Protein AF-W2FLP5-F1 (afdb_monomer_lite)

Radius of gyration: 18.85 Å; chains: 1; bounding box: 73×20×44 Å

Secondary structure (DSSP, 8-state):
-----PPP-TTSHHHHHHHHHHHHH-S-S-GGG-EEEE-TTT--HHHHHH-SSEEEE---TT-TT--GGGSPPBPTTS-B----------

pLDDT: mean 70.94, std 12.79, range [36.62, 86.88]

Structure (mmCIF, N/CA/C/O backbone):
data_AF-W2FLP5-F1
#
_entry.id   AF-W2FLP5-F1
#
loop_
_atom_site.group_PDB
_atom_site.id
_atom_site.type_symbol
_atom_site.label_atom_id
_atom_site.label_alt_id
_atom_site.label_comp_id
_atom_site.label_asym_id
_atom_site.label_entity_id
_atom_site.label_seq_id
_atom_site.pdbx_PDB_ins_code
_atom_site.Cartn_x
_atom_site.Cartn_y
_atom_site.Cartn_z
_atom_site.occupancy
_atom_site.B_iso_or_equiv
_atom_site.auth_seq_id
_atom_site.auth_comp_id
_atom_site.auth_asym_id
_atom_site.auth_atom_id
_atom_site.pdbx_PDB_model_num
ATOM 1 N N . MET A 1 1 ? 39.778 8.180 5.577 1.00 36.62 1 MET A N 1
ATOM 2 C CA . MET A 1 1 ? 38.639 8.080 6.517 1.00 36.62 1 MET A CA 1
ATOM 3 C C . MET A 1 1 ? 37.572 7.226 5.847 1.00 36.62 1 MET A C 1
ATOM 5 O O . MET A 1 1 ? 37.050 7.651 4.828 1.00 36.62 1 MET A O 1
ATOM 9 N N . ARG A 1 2 ? 37.343 5.990 6.315 1.00 41.38 2 ARG A N 1
ATOM 10 C CA . ARG A 1 2 ? 36.301 5.105 5.768 1.00 41.38 2 ARG A CA 1
ATOM 11 C C . ARG A 1 2 ? 34.997 5.394 6.507 1.00 41.38 2 ARG A C 1
ATOM 13 O O . ARG A 1 2 ? 34.909 5.229 7.718 1.00 41.38 2 ARG A O 1
ATOM 20 N N . ASN A 1 3 ? 34.020 5.888 5.774 1.00 50.53 3 ASN A N 1
ATOM 21 C CA . ASN A 1 3 ? 32.638 6.034 6.186 1.00 50.53 3 ASN A CA 1
ATOM 22 C C . ASN A 1 3 ? 32.006 4.637 6.294 1.00 50.53 3 ASN A C 1
ATOM 24 O O . ASN A 1 3 ? 31.606 4.046 5.297 1.00 50.53 3 ASN A O 1
ATOM 28 N N . ASN A 1 4 ? 31.923 4.110 7.518 1.00 46.38 4 ASN A N 1
ATOM 29 C CA . ASN A 1 4 ? 31.203 2.877 7.854 1.00 46.38 4 ASN A CA 1
ATOM 30 C C . ASN A 1 4 ? 29.678 3.097 7.814 1.00 46.38 4 ASN A C 1
ATOM 32 O O . ASN A 1 4 ? 28.978 2.844 8.794 1.00 46.38 4 ASN A O 1
ATOM 36 N N . SER A 1 5 ? 29.139 3.592 6.698 1.00 50.28 5 SER A N 1
ATOM 37 C CA . SER A 1 5 ? 27.695 3.564 6.484 1.00 50.28 5 SER A CA 1
ATOM 38 C C . SER A 1 5 ? 27.317 2.143 6.082 1.00 50.28 5 SER A C 1
ATOM 40 O O . SER A 1 5 ? 27.344 1.793 4.901 1.00 50.28 5 SER A O 1
ATOM 42 N N . THR A 1 6 ? 27.014 1.304 7.069 1.00 50.31 6 THR A N 1
ATOM 43 C CA . THR A 1 6 ? 26.298 0.049 6.843 1.00 50.31 6 THR A CA 1
ATOM 44 C C . THR A 1 6 ? 25.079 0.369 5.971 1.00 50.31 6 THR A C 1
ATOM 46 O O . THR A 1 6 ? 24.266 1.198 6.393 1.00 50.31 6 THR A O 1
ATOM 49 N N . PRO A 1 7 ? 24.942 -0.196 4.754 1.00 53.44 7 PRO A N 1
ATOM 50 C CA . PRO A 1 7 ? 23.732 0.009 3.973 1.00 53.44 7 PRO A CA 1
ATOM 51 C C . PRO A 1 7 ? 22.549 -0.463 4.832 1.00 53.44 7 PRO A C 1
ATOM 53 O O . PRO A 1 7 ? 22.677 -1.494 5.503 1.00 53.44 7 PRO A O 1
ATOM 56 N N . PRO A 1 8 ? 21.436 0.293 4.889 1.00 56.25 8 PRO A N 1
ATOM 57 C CA . PRO A 1 8 ? 20.286 -0.094 5.692 1.00 56.25 8 PRO A CA 1
ATOM 58 C C . PRO A 1 8 ? 19.932 -1.531 5.338 1.00 56.25 8 PRO A C 1
ATOM 60 O O . PRO A 1 8 ? 19.893 -1.872 4.160 1.00 56.25 8 PRO A O 1
ATOM 63 N N . VAL A 1 9 ? 19.755 -2.385 6.344 1.00 53.53 9 VAL A N 1
ATOM 64 C CA . VAL A 1 9 ? 19.549 -3.821 6.143 1.00 53.53 9 VAL A CA 1
ATOM 65 C C . VAL A 1 9 ? 18.273 -4.023 5.322 1.00 53.53 9 VAL A C 1
ATOM 67 O O . VAL A 1 9 ? 17.171 -4.073 5.855 1.00 53.53 9 VAL A O 1
ATOM 70 N N . GLU A 1 10 ? 18.420 -4.153 4.004 1.00 59.50 10 GLU A N 1
ATOM 71 C CA . GLU A 1 10 ? 17.321 -4.366 3.053 1.00 59.50 10 GLU A CA 1
ATOM 72 C C . GLU A 1 10 ? 16.708 -5.770 3.178 1.00 59.50 10 GLU A C 1
ATOM 74 O O . GLU A 1 10 ? 15.829 -6.144 2.410 1.00 59.50 10 GLU A O 1
ATOM 79 N N . ASN A 1 11 ? 17.186 -6.584 4.121 1.00 66.88 11 ASN A N 1
ATOM 80 C CA . ASN A 1 11 ? 16.826 -7.992 4.251 1.00 66.88 11 ASN A CA 1
ATOM 81 C C . ASN A 1 11 ? 15.613 -8.236 5.155 1.00 66.88 11 ASN A C 1
ATOM 83 O O . ASN A 1 11 ? 15.183 -9.381 5.270 1.00 66.88 11 ASN A O 1
ATOM 87 N N . SER A 1 12 ? 15.043 -7.203 5.782 1.00 73.19 12 SER A N 1
ATOM 88 C CA . SER A 1 12 ? 13.869 -7.353 6.646 1.00 73.19 12 SER A CA 1
ATOM 89 C C . SER A 1 12 ? 12.852 -6.217 6.490 1.00 73.19 12 SER A C 1
ATOM 91 O O . SER A 1 12 ? 13.124 -5.156 5.923 1.00 73.19 12 SER A O 1
ATOM 93 N N . GLY A 1 13 ? 11.634 -6.470 6.979 1.00 78.81 13 GLY A N 1
ATOM 94 C CA . GLY A 1 13 ? 10.569 -5.472 7.057 1.00 78.81 13 GLY A CA 1
ATOM 95 C C . GLY A 1 13 ? 10.140 -4.889 5.698 1.00 78.81 13 GLY A C 1
ATOM 96 O O . GLY A 1 13 ? 10.205 -5.573 4.674 1.00 78.81 13 GLY A O 1
ATOM 97 N N . PRO A 1 14 ? 9.684 -3.621 5.668 1.00 73.06 14 PRO A N 1
ATOM 98 C CA . PRO A 1 14 ? 9.233 -2.957 4.443 1.00 73.06 14 PRO A CA 1
ATOM 99 C C . PRO A 1 14 ? 10.319 -2.834 3.364 1.00 73.06 14 PRO A C 1
ATOM 101 O O . PRO A 1 14 ? 10.008 -2.929 2.180 1.00 73.06 14 PRO A O 1
ATOM 104 N N . GLY A 1 15 ? 11.590 -2.669 3.753 1.00 77.75 15 GLY A N 1
ATOM 105 C CA . GLY A 1 15 ? 12.712 -2.546 2.814 1.00 77.75 15 GLY A CA 1
ATOM 106 C C . GLY A 1 15 ? 12.887 -3.790 1.939 1.00 77.75 15 GLY A C 1
ATOM 107 O O . GLY A 1 15 ? 13.011 -3.674 0.718 1.00 77.75 15 GLY A O 1
ATOM 108 N N . ALA A 1 16 ? 12.770 -4.980 2.539 1.00 82.00 16 ALA A N 1
ATOM 109 C CA . ALA A 1 16 ? 12.808 -6.247 1.808 1.00 82.00 16 ALA A CA 1
ATOM 110 C C . ALA A 1 16 ? 11.659 -6.381 0.802 1.00 82.00 16 ALA A C 1
ATOM 112 O O . ALA A 1 16 ? 11.861 -6.858 -0.315 1.00 82.00 16 ALA A O 1
ATOM 113 N N . VAL A 1 17 ? 10.460 -5.919 1.168 1.00 81.44 17 VAL A N 1
ATOM 114 C CA . VAL A 1 17 ? 9.284 -5.942 0.286 1.00 81.44 17 VAL A CA 1
ATOM 115 C C . VAL A 1 17 ? 9.494 -5.027 -0.922 1.00 81.44 17 VAL A C 1
ATOM 117 O O . VAL A 1 17 ? 9.239 -5.446 -2.050 1.00 81.44 17 VAL A O 1
ATOM 120 N N . VAL A 1 18 ? 10.022 -3.815 -0.717 1.00 79.25 18 VAL A N 1
ATOM 121 C CA . VAL A 1 18 ? 10.348 -2.885 -1.815 1.00 79.25 18 VAL A CA 1
ATOM 122 C C . VAL A 1 18 ? 11.397 -3.484 -2.749 1.00 79.25 18 VAL A C 1
ATOM 124 O O . VAL A 1 18 ? 11.230 -3.414 -3.967 1.00 79.25 18 VAL A O 1
ATOM 127 N N . ARG A 1 19 ? 12.453 -4.103 -2.209 1.00 82.88 19 ARG A N 1
ATOM 128 C CA . ARG A 1 19 ? 13.481 -4.775 -3.018 1.00 82.88 19 ARG A CA 1
ATOM 129 C C . ARG A 1 19 ? 12.893 -5.916 -3.847 1.00 82.88 19 ARG A C 1
ATOM 131 O O . ARG A 1 19 ? 13.137 -5.977 -5.050 1.00 82.88 19 ARG A O 1
ATOM 138 N N . ASN A 1 20 ? 12.101 -6.788 -3.226 1.00 84.25 20 ASN A N 1
ATOM 139 C CA . ASN A 1 20 ? 11.472 -7.915 -3.915 1.00 84.25 20 ASN A CA 1
ATOM 140 C C . ASN A 1 20 ? 10.527 -7.428 -5.020 1.00 84.25 20 ASN A C 1
ATOM 142 O O . ASN A 1 20 ? 10.560 -7.950 -6.131 1.00 84.25 20 ASN A O 1
ATOM 146 N N . LEU A 1 21 ? 9.737 -6.385 -4.753 1.00 80.50 21 LEU A N 1
ATOM 147 C CA . LEU A 1 21 ? 8.863 -5.793 -5.762 1.00 80.50 21 LEU A CA 1
ATOM 148 C C . LEU A 1 21 ? 9.658 -5.179 -6.911 1.00 80.50 21 LEU A C 1
ATOM 150 O O . LEU A 1 21 ? 9.309 -5.422 -8.056 1.00 80.50 21 LEU A O 1
ATOM 154 N N . ARG A 1 22 ? 10.761 -4.468 -6.648 1.00 78.88 22 ARG A N 1
ATOM 155 C CA . ARG A 1 22 ? 11.655 -3.974 -7.714 1.00 78.88 22 ARG A CA 1
ATOM 156 C C . ARG A 1 22 ? 12.230 -5.108 -8.563 1.00 78.88 22 ARG A C 1
ATOM 158 O O . ARG A 1 22 ? 12.338 -4.956 -9.774 1.00 78.88 22 ARG A O 1
ATOM 165 N N . HIS A 1 23 ? 12.578 -6.230 -7.937 1.00 82.81 23 HIS A N 1
ATOM 166 C CA . HIS A 1 23 ? 13.097 -7.399 -8.640 1.00 82.81 23 HIS A CA 1
ATOM 167 C C . HIS A 1 23 ? 12.038 -8.035 -9.555 1.00 82.81 23 HIS A C 1
ATOM 169 O O . HIS A 1 23 ? 12.312 -8.270 -10.726 1.00 82.81 23 HIS A O 1
ATOM 175 N N . VAL A 1 24 ? 10.818 -8.250 -9.049 1.00 81.62 24 VAL A N 1
ATOM 176 C CA . VAL A 1 24 ? 9.715 -8.877 -9.806 1.00 81.62 24 VAL A CA 1
ATOM 177 C C . VAL A 1 24 ? 9.175 -7.961 -10.904 1.00 81.62 24 VAL A C 1
ATOM 179 O O . VAL A 1 24 ? 8.875 -8.408 -12.006 1.00 81.62 24 VAL A O 1
ATOM 182 N N . LEU A 1 25 ? 9.035 -6.670 -10.610 1.00 76.75 25 LEU A N 1
ATOM 183 C CA . LEU A 1 25 ? 8.445 -5.691 -11.522 1.00 76.75 25 LEU A CA 1
ATOM 184 C C . LEU A 1 25 ? 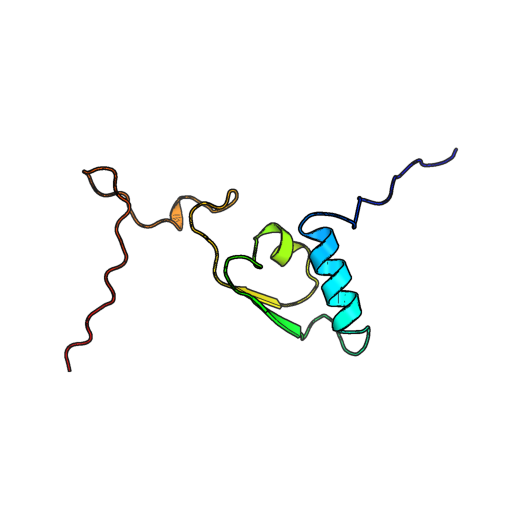9.409 -5.252 -12.638 1.00 76.75 25 LEU A C 1
ATOM 186 O O . LEU A 1 25 ? 8.955 -4.660 -13.625 1.00 76.75 25 LEU A O 1
ATOM 190 N N . GLY A 1 26 ? 10.703 -5.556 -12.486 1.0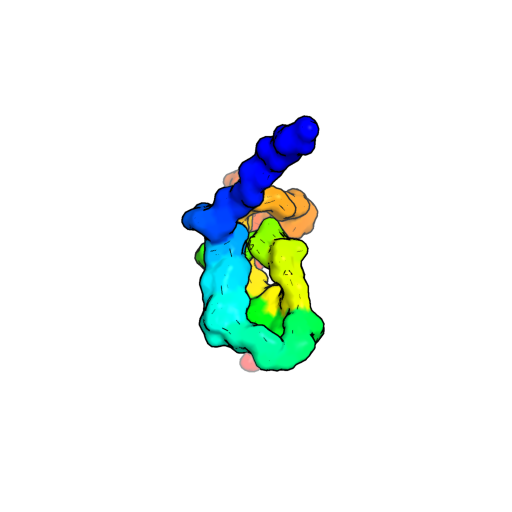0 70.50 26 GLY A N 1
ATOM 191 C CA . GLY A 1 26 ? 11.777 -5.186 -13.402 1.00 70.50 26 GLY A CA 1
ATOM 192 C C . GLY A 1 26 ? 12.053 -3.678 -13.447 1.00 70.50 26 GLY A C 1
ATOM 193 O O . GLY A 1 26 ? 11.286 -2.858 -12.945 1.00 70.50 26 GLY A O 1
ATOM 194 N N . ALA A 1 27 ? 13.150 -3.291 -14.104 1.00 64.50 27 ALA A N 1
ATOM 195 C CA . ALA A 1 27 ? 13.506 -1.885 -14.346 1.00 64.50 27 ALA A CA 1
ATOM 196 C C . ALA A 1 27 ? 12.658 -1.207 -15.449 1.00 64.50 27 ALA A C 1
ATOM 198 O O . ALA A 1 27 ? 12.867 -0.039 -15.765 1.00 64.50 27 ALA A O 1
ATOM 199 N N . ALA A 1 28 ? 11.738 -1.938 -16.083 1.00 54.38 28 ALA A N 1
ATOM 200 C CA . ALA A 1 28 ? 11.127 -1.526 -17.341 1.00 54.38 28 ALA A CA 1
ATOM 201 C C . ALA A 1 28 ? 9.890 -0.636 -17.131 1.00 54.38 28 ALA A C 1
ATOM 203 O O . ALA A 1 28 ? 8.795 -1.122 -16.860 1.00 54.38 28 ALA A O 1
ATOM 204 N N . GLY A 1 29 ? 10.067 0.675 -17.266 1.00 61.91 29 GLY A N 1
ATOM 205 C CA . GLY A 1 29 ? 9.005 1.688 -17.272 1.00 61.91 29 GLY A CA 1
ATOM 206 C C . GLY A 1 29 ? 9.153 2.688 -16.123 1.00 61.91 29 GLY A C 1
ATOM 207 O O . GLY A 1 29 ? 9.693 2.314 -15.079 1.00 61.91 29 GLY A O 1
ATOM 208 N N . PRO A 1 30 ? 8.697 3.948 -16.278 1.00 62.78 30 PRO A N 1
ATOM 209 C CA . PRO A 1 30 ? 8.819 4.935 -15.214 1.00 62.78 30 PRO A CA 1
ATOM 210 C C . PRO A 1 30 ? 8.127 4.385 -13.965 1.00 62.78 30 PRO A C 1
ATOM 212 O O . PRO A 1 30 ? 6.941 4.044 -13.997 1.00 62.78 30 PRO A O 1
ATOM 215 N N . LEU A 1 31 ? 8.881 4.265 -12.869 1.00 60.03 31 LEU A N 1
ATOM 216 C CA . LEU A 1 31 ? 8.354 3.885 -11.550 1.00 60.03 31 LEU A CA 1
ATOM 217 C C . LEU A 1 31 ? 7.128 4.736 -11.166 1.00 60.03 31 LEU A C 1
ATOM 219 O O . LEU A 1 31 ? 6.238 4.245 -10.468 1.00 60.03 31 LEU A O 1
ATOM 223 N N . ASP A 1 32 ? 7.074 5.949 -11.721 1.00 60.47 32 ASP A N 1
ATOM 224 C CA . ASP A 1 32 ? 6.086 7.003 -11.518 1.00 60.47 32 ASP A CA 1
ATOM 225 C C . ASP A 1 32 ? 4.652 6.642 -11.955 1.00 60.47 32 ASP A C 1
ATOM 227 O O . ASP A 1 32 ? 3.712 7.304 -11.520 1.00 60.47 32 ASP A O 1
ATOM 231 N N . PHE A 1 33 ? 4.439 5.590 -12.762 1.00 69.38 33 PHE A N 1
ATOM 232 C CA . PHE A 1 33 ? 3.095 5.223 -13.260 1.00 69.38 33 PHE A CA 1
ATOM 233 C C . PHE A 1 33 ? 2.564 3.875 -12.764 1.00 69.38 33 PHE A C 1
ATOM 235 O O . PHE A 1 33 ? 1.520 3.412 -13.227 1.00 69.38 33 PHE A O 1
ATOM 242 N N . ARG A 1 34 ? 3.251 3.207 -11.834 1.00 77.06 34 ARG A N 1
ATOM 243 C CA . ARG A 1 34 ? 2.794 1.900 -11.338 1.00 77.06 34 ARG A CA 1
ATOM 244 C C . ARG A 1 34 ? 1.857 2.070 -10.142 1.00 77.06 34 ARG A C 1
ATOM 246 O O . ARG A 1 34 ? 2.181 2.789 -9.200 1.00 77.06 34 ARG A O 1
ATOM 253 N N . LEU A 1 35 ? 0.718 1.375 -10.183 1.00 83.69 35 LEU A N 1
ATOM 254 C CA . LEU A 1 35 ? -0.215 1.242 -9.066 1.00 83.69 35 LEU A CA 1
ATOM 255 C C . LEU A 1 35 ? -0.081 -0.151 -8.442 1.00 83.69 35 LEU A C 1
ATOM 257 O O . LEU A 1 35 ? -0.307 -1.159 -9.108 1.00 83.69 35 LEU A O 1
ATOM 261 N N . ILE A 1 36 ? 0.255 -0.206 -7.156 1.00 83.38 36 ILE A N 1
ATOM 262 C CA . ILE A 1 36 ? 0.340 -1.445 -6.379 1.00 83.38 36 ILE A CA 1
ATOM 263 C C . ILE A 1 36 ? -0.894 -1.545 -5.491 1.00 83.38 36 ILE A C 1
ATOM 265 O O . ILE A 1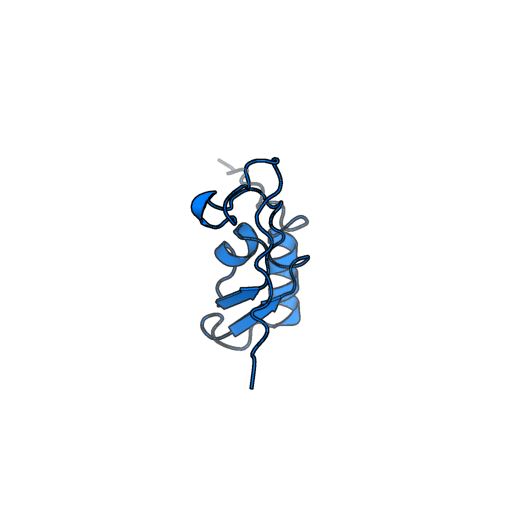 36 ? -1.036 -0.775 -4.538 1.00 83.38 36 ILE A O 1
ATOM 269 N N . VAL A 1 37 ? -1.758 -2.515 -5.787 1.00 86.88 37 VAL A N 1
ATOM 270 C CA . VAL A 1 37 ? -2.912 -2.842 -4.946 1.00 86.88 37 VAL A CA 1
ATOM 271 C C . VAL A 1 37 ? -2.539 -3.982 -4.005 1.00 86.88 37 VAL A C 1
ATOM 273 O O . VAL A 1 37 ? -2.151 -5.055 -4.463 1.00 86.88 37 VAL A O 1
ATOM 276 N N . ALA A 1 38 ? -2.629 -3.749 -2.698 1.00 84.19 38 ALA A N 1
ATOM 277 C CA . ALA A 1 38 ? -2.223 -4.714 -1.679 1.00 84.19 38 ALA A CA 1
ATOM 278 C C . ALA A 1 38 ? -3.297 -4.893 -0.597 1.00 84.19 38 ALA A C 1
ATOM 280 O O . ALA A 1 38 ? -3.970 -3.943 -0.201 1.00 84.19 38 ALA A O 1
ATOM 281 N N . ASP A 1 39 ? -3.433 -6.116 -0.084 1.00 84.25 39 ASP A N 1
ATOM 282 C CA . ASP A 1 39 ? -4.287 -6.402 1.072 1.00 84.25 39 ASP A CA 1
ATOM 283 C C . ASP A 1 39 ? -3.644 -5.931 2.396 1.00 84.25 39 ASP A C 1
ATOM 285 O O . ASP A 1 39 ? -2.438 -5.664 2.473 1.00 84.25 39 ASP A O 1
ATOM 289 N N . GLN A 1 40 ? -4.437 -5.866 3.469 1.00 81.19 40 GLN A N 1
ATOM 290 C CA . GLN A 1 40 ? -4.071 -5.341 4.786 1.00 81.19 40 GLN A CA 1
ATOM 291 C C . GLN A 1 40 ? -2.840 -5.983 5.428 1.00 81.19 40 GLN A C 1
ATOM 293 O O . GLN A 1 40 ? -2.190 -5.354 6.271 1.00 81.19 40 GLN A O 1
ATOM 298 N N . PHE A 1 41 ? -2.498 -7.216 5.056 1.00 78.69 41 PHE A N 1
ATOM 299 C CA . PHE A 1 41 ? -1.297 -7.896 5.544 1.00 78.69 41 PHE A CA 1
ATOM 300 C C . PHE A 1 41 ? -0.022 -7.405 4.852 1.00 78.69 41 PHE A C 1
ATOM 302 O O . PHE A 1 41 ? 1.039 -7.384 5.474 1.00 78.69 41 PHE A O 1
ATOM 309 N N . TYR A 1 42 ? -0.138 -6.930 3.613 1.00 75.94 42 TYR A N 1
ATOM 310 C CA . TYR A 1 42 ? 0.985 -6.530 2.767 1.00 75.94 42 TYR A CA 1
ATOM 311 C C . TYR A 1 42 ? 1.138 -5.014 2.637 1.00 75.94 42 TYR A C 1
ATOM 313 O O . TYR A 1 42 ? 2.139 -4.553 2.100 1.00 75.94 42 TYR A O 1
ATOM 321 N N . HIS A 1 43 ? 0.184 -4.232 3.146 1.00 79.69 43 HIS A N 1
ATOM 322 C CA . HIS A 1 43 ? 0.217 -2.775 3.069 1.00 79.69 43 HIS A CA 1
ATOM 323 C C . HIS A 1 43 ? 0.553 -2.130 4.424 1.00 79.69 43 HIS A C 1
ATOM 325 O O . HIS A 1 43 ? 0.013 -2.510 5.463 1.00 79.69 43 HIS A O 1
ATOM 331 N N . SER A 1 44 ? 1.452 -1.146 4.453 1.00 80.44 44 SER A N 1
ATOM 332 C CA . SER A 1 44 ? 1.764 -0.342 5.643 1.00 80.44 44 SER A CA 1
ATOM 333 C C . SER A 1 44 ? 2.122 1.085 5.237 1.00 80.44 44 SER A C 1
ATOM 335 O O . SER A 1 44 ? 2.555 1.313 4.109 1.00 80.44 44 SER A O 1
ATOM 337 N N . VAL A 1 45 ? 1.977 2.040 6.162 1.00 78.19 45 VAL A N 1
ATOM 338 C CA . VAL A 1 45 ? 2.295 3.456 5.900 1.00 78.19 45 VAL A CA 1
ATOM 339 C C . VAL A 1 45 ? 3.758 3.616 5.477 1.00 78.19 45 VAL A C 1
ATOM 341 O O . VAL A 1 45 ? 4.045 4.234 4.457 1.00 78.19 45 VAL A O 1
ATOM 344 N N . VAL A 1 46 ? 4.679 2.974 6.202 1.00 79.19 46 VAL A N 1
ATOM 345 C CA . VAL A 1 46 ? 6.117 3.002 5.889 1.00 79.19 46 VAL A CA 1
ATOM 346 C C . VAL A 1 46 ? 6.395 2.419 4.504 1.00 79.19 46 VAL A C 1
ATOM 348 O O . VAL A 1 46 ? 7.189 2.981 3.754 1.00 79.19 46 VAL A O 1
ATOM 351 N N . LEU A 1 47 ? 5.725 1.322 4.132 1.00 80.50 47 LEU A N 1
ATOM 352 C CA . LEU A 1 47 ? 5.896 0.716 2.813 1.00 80.50 47 LEU A CA 1
ATOM 353 C C . LEU A 1 47 ? 5.441 1.667 1.699 1.00 80.50 47 LEU A C 1
ATOM 355 O O . LEU A 1 47 ? 6.188 1.870 0.745 1.00 80.50 47 LEU A O 1
ATOM 359 N N . GLY A 1 48 ? 4.266 2.285 1.854 1.00 79.38 48 GLY A N 1
ATOM 360 C CA . GLY A 1 48 ? 3.731 3.254 0.895 1.00 79.38 48 GLY A CA 1
ATOM 361 C C . GLY A 1 48 ? 4.640 4.470 0.710 1.00 79.38 48 GLY A C 1
ATOM 362 O O . GLY A 1 48 ? 4.907 4.860 -0.419 1.00 79.38 48 GLY A O 1
ATOM 363 N N . MET A 1 49 ? 5.192 5.015 1.799 1.00 80.00 49 MET A N 1
ATOM 364 C CA . MET A 1 49 ? 6.125 6.151 1.735 1.00 80.00 49 MET A CA 1
ATOM 365 C C . MET A 1 49 ? 7.490 5.790 1.129 1.00 80.00 49 MET A C 1
ATOM 367 O O . MET A 1 49 ? 8.176 6.657 0.598 1.00 80.00 49 MET A O 1
ATOM 371 N N . THR A 1 50 ? 7.906 4.522 1.212 1.00 78.81 50 THR A N 1
ATOM 372 C CA . THR A 1 50 ? 9.209 4.064 0.691 1.00 78.81 50 THR A CA 1
ATOM 373 C C . THR A 1 50 ? 9.148 3.719 -0.805 1.00 78.81 50 THR A C 1
ATOM 375 O O . THR A 1 50 ? 10.178 3.619 -1.480 1.00 78.81 50 THR A O 1
ATOM 378 N N . MET A 1 51 ? 7.948 3.522 -1.353 1.00 76.50 51 MET A N 1
ATOM 379 C CA . MET A 1 51 ? 7.757 3.218 -2.767 1.00 76.50 51 MET A CA 1
ATOM 380 C C . MET A 1 51 ? 7.773 4.482 -3.624 1.00 76.50 51 MET A C 1
ATOM 382 O O . MET A 1 51 ? 7.139 5.477 -3.307 1.00 76.50 51 MET A O 1
ATOM 386 N N . LYS A 1 52 ? 8.453 4.412 -4.773 1.00 75.38 52 LYS A N 1
ATOM 387 C CA . LYS A 1 52 ? 8.412 5.446 -5.826 1.00 75.38 52 LYS A CA 1
ATOM 388 C C . LYS A 1 52 ? 7.207 5.261 -6.765 1.00 75.38 52 LYS A C 1
ATOM 390 O O . LYS A 1 52 ? 7.291 5.575 -7.942 1.00 75.38 52 LYS A O 1
ATOM 395 N N . SER A 1 53 ? 6.132 4.654 -6.271 1.00 73.75 53 SER A N 1
ATOM 396 C CA . SER A 1 53 ? 4.968 4.211 -7.043 1.00 73.75 53 SER A CA 1
ATOM 397 C C . SER A 1 53 ? 3.712 4.437 -6.210 1.00 73.75 53 SER A C 1
ATOM 399 O O . SER A 1 53 ? 3.779 4.421 -4.979 1.00 73.75 53 SER A O 1
ATOM 401 N N . TYR A 1 54 ? 2.562 4.609 -6.857 1.00 81.00 54 TYR A N 1
ATOM 402 C CA . TYR A 1 54 ? 1.296 4.719 -6.141 1.00 81.00 54 TYR A CA 1
ATOM 403 C C . TYR A 1 54 ? 0.950 3.365 -5.517 1.00 81.00 54 TYR A C 1
ATOM 405 O O . TYR A 1 54 ? 1.032 2.328 -6.174 1.00 81.00 54 TYR A O 1
ATOM 413 N N . SER A 1 55 ? 0.547 3.352 -4.247 1.00 83.62 55 SER A N 1
ATOM 414 C CA . SER A 1 55 ? 0.062 2.138 -3.595 1.00 83.62 55 SER A CA 1
ATOM 415 C C . SER A 1 55 ? -1.282 2.393 -2.938 1.00 83.62 55 SER A C 1
ATOM 417 O O . SER A 1 55 ? -1.462 3.380 -2.228 1.00 83.62 55 SER A O 1
ATOM 419 N N . ILE A 1 56 ? -2.223 1.491 -3.195 1.00 86.25 56 ILE A N 1
ATOM 420 C CA . ILE A 1 56 ? -3.549 1.482 -2.591 1.00 86.25 56 ILE A CA 1
ATOM 421 C C . ILE A 1 56 ? -3.686 0.165 -1.846 1.00 86.25 56 ILE A C 1
ATOM 423 O O . ILE A 1 56 ? -3.442 -0.909 -2.390 1.00 86.25 56 ILE A O 1
ATOM 427 N N . GLY A 1 57 ? -4.105 0.233 -0.595 1.00 85.19 57 GLY A N 1
ATOM 428 C CA . GLY A 1 57 ? -4.376 -0.967 0.166 1.00 85.19 57 GLY A CA 1
ATOM 429 C C . GLY A 1 57 ? -5.245 -0.687 1.365 1.00 85.19 57 GLY A C 1
ATOM 430 O O . GLY A 1 57 ? -5.440 0.455 1.785 1.00 85.19 57 GLY A O 1
ATOM 431 N N . THR A 1 58 ? -5.786 -1.756 1.921 1.00 84.56 58 THR A N 1
ATOM 432 C CA . THR A 1 58 ? -6.447 -1.701 3.219 1.00 84.56 58 THR A CA 1
ATOM 433 C C . THR A 1 58 ? -5.384 -1.721 4.316 1.00 84.56 58 THR A C 1
ATOM 435 O O . THR A 1 58 ? -4.256 -2.163 4.114 1.00 84.56 58 THR A O 1
ATOM 438 N N . LEU A 1 59 ? -5.707 -1.201 5.497 1.00 82.75 59 LEU A N 1
ATOM 439 C CA . LEU A 1 59 ? -4.827 -1.267 6.661 1.00 82.75 59 LEU A CA 1
ATOM 440 C C . LEU A 1 59 ? -5.588 -1.899 7.815 1.00 82.75 59 LEU A C 1
ATOM 442 O O . LEU A 1 59 ? -6.750 -1.574 8.058 1.00 82.75 59 LEU A O 1
ATOM 446 N N . MET A 1 60 ? -4.911 -2.767 8.567 1.00 81.69 60 MET A N 1
ATOM 447 C CA . MET A 1 60 ? -5.458 -3.209 9.842 1.00 81.69 60 MET A CA 1
ATOM 448 C C . MET A 1 60 ? -5.511 -2.018 10.805 1.00 81.69 60 MET A C 1
ATOM 450 O O . MET A 1 60 ? -4.518 -1.324 11.020 1.00 81.69 60 MET A O 1
ATOM 454 N N . MET A 1 61 ? -6.667 -1.820 11.434 1.00 77.75 61 MET A N 1
ATOM 455 C CA . MET A 1 61 ? -6.935 -0.710 12.361 1.00 77.75 61 MET A CA 1
ATOM 456 C C . MET A 1 61 ? -6.160 -0.797 13.693 1.00 77.75 61 MET A C 1
ATOM 458 O O . MET A 1 61 ? -6.360 0.028 14.585 1.00 77.75 61 MET A O 1
ATOM 462 N N . ASN A 1 62 ? -5.322 -1.821 13.864 1.00 79.31 62 ASN A N 1
ATOM 463 C CA . ASN A 1 62 ? -4.420 -1.994 15.001 1.00 79.31 62 ASN A CA 1
ATOM 464 C C . ASN A 1 62 ? -2.966 -1.603 14.673 1.00 79.31 62 ASN A C 1
ATOM 466 O O . ASN A 1 62 ? -2.093 -1.784 15.520 1.00 79.31 62 ASN A O 1
ATOM 470 N N . LYS A 1 63 ? -2.683 -1.100 13.462 1.00 72.44 63 LYS A N 1
ATOM 471 C CA . LYS A 1 63 ? -1.333 -0.676 13.076 1.00 72.44 63 LYS A CA 1
ATOM 472 C C . LYS A 1 63 ? -0.967 0.660 13.725 1.00 72.44 63 LYS A C 1
ATOM 474 O O . LYS A 1 63 ? -1.761 1.598 13.730 1.00 72.44 63 LYS A O 1
ATOM 479 N N . GLN A 1 64 ? 0.2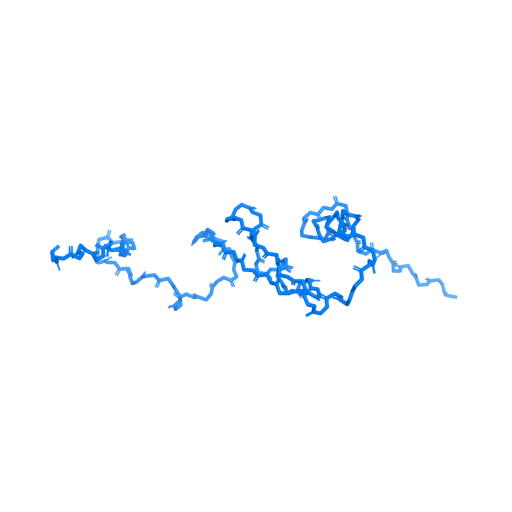56 0.733 14.247 1.00 71.50 64 GLN A N 1
ATOM 480 C CA . GLN A 1 64 ? 0.848 1.974 14.749 1.00 71.50 64 GLN A CA 1
ATOM 481 C C . GLN A 1 64 ? 1.128 2.941 13.585 1.00 71.50 64 GLN A C 1
ATOM 483 O O . GLN A 1 64 ? 1.401 2.504 12.466 1.00 71.50 64 GLN A O 1
ATOM 488 N N . GLY A 1 65 ? 1.050 4.249 13.848 1.00 75.75 65 GLY A N 1
ATOM 489 C CA . GLY A 1 65 ? 1.275 5.303 12.845 1.00 75.75 65 GLY A CA 1
ATOM 490 C C . GLY A 1 65 ? 0.015 5.818 12.139 1.00 75.75 65 GLY A C 1
ATOM 491 O O . GLY A 1 65 ? 0.120 6.651 11.245 1.00 75.75 65 GLY A O 1
ATOM 492 N N . LEU A 1 66 ? -1.173 5.351 12.537 1.00 79.00 66 LEU A N 1
ATOM 493 C CA . LEU A 1 66 ? -2.454 5.888 12.078 1.00 79.00 66 LEU A CA 1
ATOM 494 C C . LEU A 1 66 ? -2.947 6.991 13.020 1.00 79.00 66 LEU A C 1
ATOM 496 O O . LEU A 1 66 ? -2.967 6.804 14.235 1.00 79.00 66 LEU A O 1
ATOM 500 N N . CYS A 1 67 ? -3.357 8.130 12.454 1.00 82.44 67 CYS A N 1
ATOM 501 C CA . CYS A 1 67 ? -3.918 9.243 13.221 1.00 82.44 67 CYS A CA 1
ATOM 502 C C . CYS A 1 67 ? -5.230 8.825 13.892 1.00 82.44 67 CYS A C 1
ATOM 504 O O . CYS A 1 67 ? -6.089 8.232 13.244 1.00 82.44 67 CYS A O 1
ATOM 506 N N . GLU A 1 68 ? -5.423 9.167 15.168 1.00 81.06 68 GLU A N 1
ATOM 507 C CA . GLU A 1 68 ? -6.607 8.722 15.909 1.00 81.06 68 GLU A CA 1
ATOM 508 C C . GLU A 1 68 ? -7.930 9.185 15.290 1.00 81.06 68 GLU A C 1
ATOM 510 O O . GLU A 1 68 ? -8.929 8.469 15.357 1.00 81.06 68 GLU A O 1
ATOM 515 N N . ALA A 1 69 ? -7.910 10.335 14.612 1.00 83.19 69 ALA A N 1
ATOM 516 C CA . ALA A 1 69 ? -9.060 10.909 13.922 1.00 83.19 69 ALA A CA 1
ATOM 517 C C . ALA A 1 69 ? -9.619 10.021 12.795 1.00 83.19 69 ALA A C 1
ATOM 519 O O . ALA A 1 69 ? -10.771 10.194 12.406 1.00 83.19 69 ALA A O 1
ATOM 520 N N . ILE A 1 70 ? -8.837 9.069 12.267 1.00 83.19 70 ILE A N 1
ATOM 521 C CA . ILE A 1 70 ? -9.316 8.151 11.221 1.00 83.19 70 ILE A CA 1
ATOM 522 C C . ILE A 1 70 ? -10.055 6.942 11.804 1.00 83.19 70 ILE A C 1
ATOM 524 O O . ILE A 1 70 ? -10.710 6.200 11.065 1.00 83.19 70 ILE A O 1
ATOM 528 N N . PHE A 1 71 ? -9.936 6.699 13.115 1.00 81.00 71 PHE A N 1
ATOM 529 C CA . PHE A 1 71 ? -10.648 5.602 13.750 1.00 81.00 71 PHE A CA 1
ATOM 530 C C . PHE A 1 71 ? -12.115 5.968 13.980 1.00 81.00 71 PHE A C 1
ATOM 532 O O . PHE A 1 71 ? -12.437 7.102 14.331 1.00 81.00 71 PHE A O 1
ATOM 539 N N . PRO A 1 72 ? -13.027 4.990 13.852 1.00 79.94 72 PRO A N 1
ATOM 540 C CA . PRO A 1 72 ? -14.416 5.220 14.193 1.00 79.94 72 PRO A CA 1
ATOM 541 C C . PRO A 1 72 ? -14.557 5.587 15.672 1.00 79.94 72 PRO A C 1
ATOM 543 O O . PRO A 1 72 ? -13.893 5.001 16.536 1.00 79.94 72 PRO A O 1
ATOM 546 N N . ALA A 1 73 ? -15.480 6.512 15.949 1.00 76.69 73 ALA A N 1
ATOM 547 C CA . ALA A 1 73 ? -15.770 6.987 17.293 1.00 76.69 73 ALA A CA 1
ATOM 548 C C . ALA A 1 73 ? -15.990 5.819 18.269 1.00 76.69 73 ALA A C 1
ATOM 550 O O . ALA A 1 73 ? -16.661 4.819 17.970 1.00 76.69 73 ALA A O 1
ATOM 551 N N . LYS A 1 74 ? -15.403 5.940 19.459 1.00 72.12 74 LYS A N 1
ATOM 552 C CA . LYS A 1 74 ? -15.572 4.961 20.530 1.00 72.12 74 LYS A CA 1
ATOM 553 C C . LYS A 1 74 ? -16.969 5.139 21.127 1.00 72.12 74 LYS A C 1
ATOM 555 O O . LYS A 1 74 ? -17.345 6.245 21.494 1.00 72.12 74 LYS A O 1
ATOM 560 N N . LYS A 1 75 ? -17.754 4.064 21.207 1.00 72.81 75 LYS A N 1
ATOM 561 C CA . LYS A 1 75 ? -19.041 4.084 21.916 1.00 72.81 75 LYS A CA 1
ATOM 562 C C . LYS A 1 75 ? -18.802 4.064 23.425 1.00 72.81 75 LYS A C 1
ATOM 564 O O . LYS A 1 75 ? -17.782 3.547 23.880 1.00 72.81 75 LYS A O 1
ATOM 569 N N . ASN A 1 76 ? -19.798 4.522 24.181 1.00 68.50 76 ASN A N 1
ATOM 570 C CA . ASN A 1 76 ? -19.788 4.609 25.648 1.00 68.50 76 ASN A CA 1
ATOM 571 C C . ASN A 1 76 ? -19.426 3.274 26.334 1.00 68.50 76 ASN A C 1
ATOM 573 O O . ASN A 1 76 ? -18.847 3.269 27.409 1.00 68.50 76 ASN A O 1
ATOM 577 N N . ASN A 1 77 ? -19.666 2.136 25.673 1.00 71.44 77 ASN A N 1
ATOM 578 C CA . ASN A 1 77 ? -19.340 0.794 26.175 1.00 71.44 77 ASN A CA 1
ATOM 579 C C . ASN A 1 77 ? -17.893 0.361 25.846 1.00 71.44 77 ASN A C 1
ATOM 581 O O . ASN A 1 77 ? -17.597 -0.831 25.777 1.00 71.44 77 ASN A O 1
ATOM 585 N N . GLY A 1 78 ? -17.003 1.297 25.510 1.00 62.03 78 GLY A N 1
ATOM 586 C CA . GLY A 1 78 ? -15.594 1.038 25.201 1.00 62.03 78 GLY A CA 1
ATOM 587 C C . GLY A 1 78 ? -15.310 0.401 23.830 1.00 62.03 78 GLY A C 1
ATOM 588 O O . GLY A 1 78 ? -14.157 0.378 23.399 1.00 62.03 78 GLY A O 1
ATOM 589 N N . ARG A 1 79 ? -16.333 -0.076 23.107 1.00 63.00 79 ARG A N 1
ATOM 590 C CA . ARG A 1 79 ? -16.205 -0.656 21.756 1.00 63.00 79 ARG A CA 1
ATOM 591 C C . ARG A 1 79 ? -16.181 0.436 20.678 1.00 63.00 79 ARG A C 1
ATOM 593 O O . ARG A 1 79 ? -17.011 1.343 20.700 1.00 63.00 79 ARG A O 1
ATOM 600 N N . ARG A 1 80 ? -15.271 0.331 19.700 1.00 63.47 80 ARG A N 1
ATOM 601 C CA . ARG A 1 80 ? -15.265 1.200 18.505 1.00 63.47 80 ARG A CA 1
ATOM 602 C C . ARG A 1 80 ? -16.551 0.980 17.702 1.00 63.47 80 ARG A C 1
ATOM 604 O O . ARG A 1 80 ? -17.000 -0.161 17.559 1.00 63.47 80 ARG A O 1
ATOM 611 N N . ALA A 1 81 ? -17.171 2.051 17.212 1.00 62.69 81 ALA A N 1
ATOM 612 C CA . ALA A 1 81 ? -18.358 1.932 16.379 1.00 62.69 81 ALA A CA 1
ATOM 613 C C . ALA A 1 81 ? -18.009 1.150 15.100 1.00 62.69 81 ALA A C 1
ATOM 615 O O . ALA A 1 81 ? -17.221 1.600 14.279 1.00 62.69 81 ALA A O 1
ATOM 616 N N . SER A 1 82 ? -18.575 -0.047 14.933 1.00 61.47 82 SER A N 1
ATOM 617 C CA . SER A 1 82 ? -18.556 -0.711 13.630 1.00 61.47 82 SER A CA 1
ATOM 618 C C . SER A 1 82 ? -19.338 0.168 12.656 1.00 61.47 82 SER A C 1
ATOM 620 O O . SER A 1 82 ? -20.495 0.503 12.940 1.00 61.47 82 SER A O 1
ATOM 622 N N . ASN A 1 83 ? -18.711 0.554 11.540 1.00 56.75 83 ASN A N 1
ATOM 6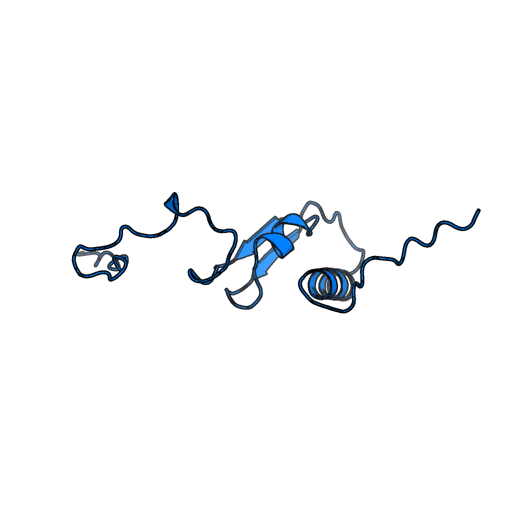23 C CA . ASN A 1 83 ? -19.417 1.139 10.407 1.00 56.75 83 ASN A CA 1
ATOM 624 C C . ASN A 1 83 ? -20.441 0.099 9.948 1.00 56.75 83 ASN A C 1
ATOM 626 O O . ASN A 1 83 ? -20.107 -0.845 9.231 1.00 56.75 83 ASN A O 1
ATOM 630 N N . LYS A 1 84 ? -21.692 0.227 10.410 1.00 54.00 84 LYS A N 1
ATOM 631 C CA . LYS A 1 84 ? -22.799 -0.571 9.886 1.00 54.00 84 LYS A CA 1
ATOM 632 C C . LYS A 1 84 ? -22.794 -0.353 8.376 1.00 54.00 84 LYS A C 1
ATOM 634 O O . LYS A 1 84 ? -22.966 0.781 7.934 1.00 54.00 84 LYS A O 1
ATOM 639 N N . ARG A 1 85 ? -22.603 -1.431 7.602 1.00 52.66 85 ARG A N 1
ATOM 640 C CA . ARG A 1 85 ? -22.955 -1.468 6.175 1.00 52.66 85 ARG A CA 1
ATOM 641 C C . ARG A 1 85 ? -24.307 -0.777 6.047 1.00 52.66 85 ARG A C 1
ATOM 643 O O . ARG A 1 85 ? -25.270 -1.239 6.665 1.00 52.66 85 ARG A O 1
ATOM 650 N N . GLN A 1 86 ? -24.369 0.332 5.314 1.00 53.03 86 GLN A N 1
ATOM 651 C CA . GLN A 1 86 ? -25.655 0.913 4.968 1.00 53.03 86 GLN A CA 1
ATOM 652 C C . GLN A 1 86 ? -26.423 -0.175 4.220 1.00 53.03 86 GLN A C 1
ATOM 654 O O . GLN A 1 86 ? -26.006 -0.613 3.148 1.00 53.03 86 GLN A O 1
ATOM 659 N N . LYS A 1 87 ? -27.490 -0.689 4.836 1.00 45.75 87 LYS A N 1
ATOM 660 C CA . LYS A 1 87 ? -28.452 -1.519 4.125 1.00 45.75 87 LYS A CA 1
ATOM 661 C C . LYS A 1 87 ? -29.101 -0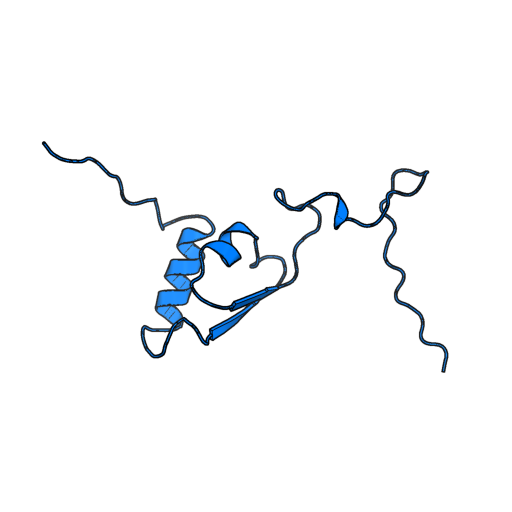.571 3.124 1.00 45.75 87 LYS A C 1
ATOM 663 O O . LYS A 1 87 ? -29.898 0.267 3.532 1.00 45.75 87 LYS A O 1
ATOM 668 N N . LYS A 1 88 ? -28.692 -0.642 1.854 1.00 42.25 88 LYS A N 1
ATOM 669 C CA . LYS A 1 88 ? -29.467 -0.038 0.773 1.00 42.25 88 LYS A CA 1
ATOM 670 C C . LYS A 1 88 ? -30.840 -0.700 0.825 1.00 42.25 88 LYS A C 1
ATOM 672 O O . LYS A 1 88 ? -30.955 -1.894 0.574 1.00 42.25 88 LYS A O 1
ATOM 677 N N . LEU A 1 89 ? -31.829 0.066 1.262 1.00 48.66 89 LEU A N 1
ATOM 678 C CA . LEU A 1 89 ? -33.213 -0.176 0.910 1.00 48.66 89 LEU A CA 1
ATOM 679 C C . LEU A 1 89 ? -33.331 0.315 -0.534 1.00 48.66 89 LEU A C 1
ATOM 681 O O . LEU A 1 89 ? -32.955 1.459 -0.773 1.00 48.66 89 LEU A O 1
ATOM 685 N N . HIS A 1 90 ? -33.714 -0.563 -1.455 1.00 46.56 90 HIS A N 1
ATOM 686 C CA . HIS A 1 90 ? -34.450 -0.330 -2.704 1.00 46.56 90 HIS A CA 1
ATOM 687 C C . HIS A 1 90 ? -34.778 -1.710 -3.274 1.00 46.56 90 HIS A C 1
ATOM 689 O O . HIS A 1 90 ? -33.843 -2.543 -3.335 1.00 46.56 90 HIS A O 1
#

Organism: Phytophthora nicotianae (NCBI:txid4792)

Foldseek 3Di:
DDDPPPPPPCVDDLSVVQVVCCVVVDPPDPLAEDEAEDEQVNDDPVNCVVGSHHYDYDHDPPDPPDDPVPFADQDPVRHGDDPPDPPDDD

Sequence (90 aa):
MRNNSTPPVENSGPGAVVRNLRHVLGAAGPLDFRLIVADQFYHSVVLGMTMKSYSIGTLMMNKQGLCEAIFPAKKNNGRRASNKRQKKLH